Protein AF-A0A0K0GJ77-F1 (afdb_monomer)

Secondary structure (DSSP, 8-state):
-HHHHHHHHTTT-HHHHHHHHHHHTSTTTB-TTS-BBSSSB-THHHHHHHHHHHHHHEEEETTEEEESTT--TT--S------EEEEEETTEEEEEE--SS----EEEETTEEEE-

Nearest PDB structures (foldseek):
  7kmq-assembly1_A  TM=7.500E-01  e=8.018E-12  Xanthomonas citri pv. citri str. 306
  7kmq-assembly1_B  TM=7.167E-01  e=1.928E-11  Xanthomonas citri pv. citri str. 306
  7znz-assembly1_A  TM=6.810E-01  e=2.020E-04  Akkermansia muciniphila ATCC BAA-835
  7zo0-assembly1_A  TM=6.830E-01  e=2.290E-04  Akkermansia muciniphila ATCC BAA-835

InterPro domains:
  IPR008928 Six-hairpin glycosidase superfamily [SSF48208] (2-104)
  IPR012341 Six-hairpin glycosidase-like superfamily [G3DSA:1.50.10.10] (1-57)
  IPR054363 Glycosyl hydrolase family 95, catalytic domain [PF22124] (1-57)

Mean predicted aligned error: 8.68 Å

Radius of gyration: 16.0 Å; Cα contacts (8 Å, |Δi|>4): 175; chains: 1; bounding box: 37×26×43 Å

Solvent-accessible surface area (backbone atoms only — not comparable to full-atom values): 6692 Å² total; per-residue (Å²): 112,20,68,57,21,36,63,27,10,72,82,40,36,12,63,62,16,48,52,44,48,56,50,47,70,28,78,89,21,19,45,98,86,67,47,19,35,78,72,65,80,40,69,62,33,48,55,31,40,55,51,18,56,42,35,17,49,38,42,77,58,95,92,43,77,37,75,50,53,9,62,32,86,88,66,80,73,86,85,76,65,74,52,80,45,82,40,79,53,97,92,42,76,49,75,46,62,43,41,101,69,84,53,68,42,78,39,78,56,94,92,35,86,40,78,89

Structure (mmCIF, N/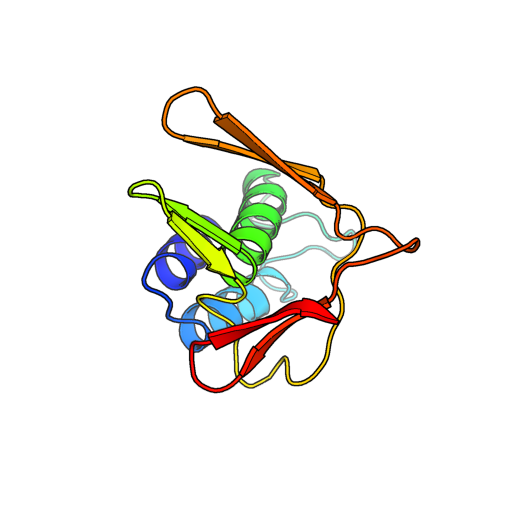CA/C/O backbone):
data_AF-A0A0K0GJ77-F1
#
_entry.id   AF-A0A0K0GJ77-F1
#
loop_
_atom_site.group_PDB
_atom_site.id
_atom_site.type_symbol
_atom_site.label_atom_id
_atom_site.label_alt_id
_atom_site.label_comp_id
_atom_site.label_asym_id
_atom_site.label_entity_id
_atom_site.label_seq_id
_atom_site.pdbx_PDB_ins_code
_atom_site.Cartn_x
_atom_site.Cartn_y
_atom_site.Cartn_z
_atom_site.occupancy
_atom_site.B_iso_or_equiv
_atom_site.auth_seq_id
_atom_site.auth_comp_id
_atom_site.auth_asym_id
_atom_site.auth_atom_id
_atom_site.pdbx_PDB_model_num
ATOM 1 N N . MET A 1 1 ? 4.507 8.230 -8.506 1.00 82.12 1 MET A N 1
ATOM 2 C CA . MET A 1 1 ? 3.076 7.845 -8.729 1.00 82.12 1 MET A CA 1
ATOM 3 C C . MET A 1 1 ? 2.351 7.311 -7.491 1.00 82.12 1 MET A C 1
ATOM 5 O O . MET A 1 1 ? 1.123 7.216 -7.493 1.00 82.12 1 MET A O 1
ATOM 9 N N . SER A 1 2 ? 3.094 7.020 -6.429 1.00 92.44 2 SER A N 1
ATOM 10 C CA . SER A 1 2 ? 2.634 6.536 -5.128 1.00 92.44 2 SER A CA 1
ATOM 11 C C . SER A 1 2 ? 1.544 7.375 -4.447 1.00 92.44 2 SER A C 1
ATOM 13 O O . SER A 1 2 ? 0.701 6.827 -3.745 1.00 92.44 2 SER A O 1
ATOM 15 N N . TRP A 1 3 ? 1.477 8.687 -4.681 1.00 95.62 3 TRP A N 1
ATOM 16 C CA . TRP A 1 3 ? 0.394 9.518 -4.136 1.00 95.62 3 TRP A CA 1
ATOM 17 C C . TRP A 1 3 ? -1.004 9.037 -4.569 1.00 95.62 3 TRP A C 1
ATOM 19 O O . TRP A 1 3 ? -1.926 9.036 -3.758 1.00 95.62 3 TRP A O 1
ATOM 29 N N . ARG A 1 4 ? -1.155 8.522 -5.802 1.00 96.50 4 ARG A N 1
ATOM 30 C CA . ARG A 1 4 ? -2.426 7.941 -6.275 1.00 96.50 4 ARG A CA 1
ATOM 31 C C . ARG A 1 4 ? -2.801 6.671 -5.514 1.00 96.50 4 ARG A C 1
ATOM 33 O O . ARG A 1 4 ? -3.980 6.453 -5.277 1.0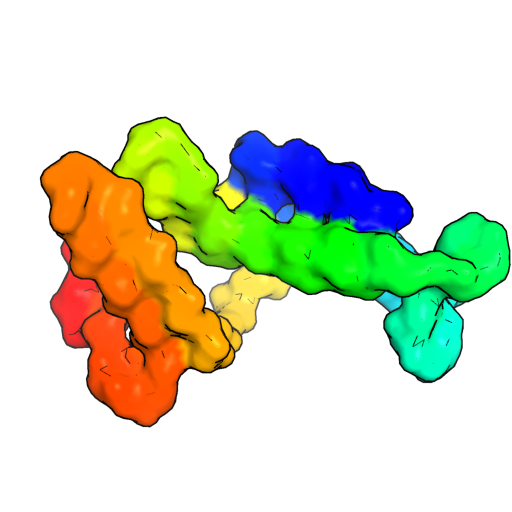0 96.50 4 ARG A O 1
ATOM 40 N N . LEU A 1 5 ? -1.821 5.857 -5.114 1.00 97.94 5 LEU A N 1
ATOM 41 C CA . LEU A 1 5 ? -2.069 4.673 -4.287 1.00 97.94 5 LEU A CA 1
ATOM 42 C C . LEU A 1 5 ? -2.709 5.081 -2.954 1.00 97.94 5 LEU A C 1
ATOM 44 O O . LEU A 1 5 ? -3.750 4.549 -2.584 1.00 97.94 5 LEU A O 1
ATOM 48 N N . ASN A 1 6 ? -2.123 6.076 -2.285 1.00 97.81 6 ASN A N 1
ATOM 49 C CA . ASN A 1 6 ? -2.632 6.605 -1.019 1.00 97.81 6 ASN A CA 1
ATOM 50 C C . ASN A 1 6 ? -4.026 7.238 -1.186 1.00 97.81 6 ASN A C 1
ATOM 52 O O . ASN A 1 6 ? -4.906 7.008 -0.361 1.00 97.81 6 ASN A O 1
ATOM 56 N N . LEU A 1 7 ? -4.255 7.979 -2.278 1.00 97.50 7 LEU A N 1
ATOM 57 C CA . LEU A 1 7 ? -5.557 8.585 -2.573 1.00 97.50 7 LEU A CA 1
ATOM 58 C C . LEU A 1 7 ? -6.675 7.570 -2.802 1.00 97.50 7 LEU A C 1
ATOM 60 O O . LEU A 1 7 ? -7.808 7.877 -2.459 1.00 97.50 7 LEU A O 1
ATOM 64 N N . TRP A 1 8 ? -6.384 6.398 -3.368 1.00 98.25 8 TRP A N 1
ATOM 65 C CA . TRP A 1 8 ? -7.385 5.337 -3.527 1.00 98.25 8 TRP A CA 1
ATOM 66 C C . TRP A 1 8 ? -7.548 4.490 -2.266 1.00 98.25 8 TRP A C 1
ATOM 68 O O . TRP A 1 8 ? -8.659 4.074 -1.948 1.00 98.25 8 TRP A O 1
ATOM 78 N N . ALA A 1 9 ? -6.472 4.295 -1.501 1.00 96.94 9 ALA A N 1
ATOM 79 C CA . ALA A 1 9 ? -6.550 3.608 -0.219 1.00 96.94 9 ALA A CA 1
ATOM 80 C C . ALA A 1 9 ? -7.421 4.384 0.785 1.00 96.94 9 ALA A C 1
ATOM 82 O O . ALA A 1 9 ? -8.280 3.792 1.436 1.00 96.94 9 ALA A O 1
ATOM 83 N N .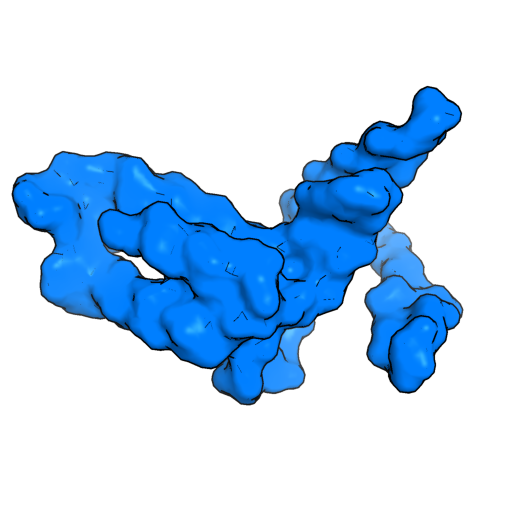 ARG A 1 10 ? -7.259 5.712 0.878 1.00 95.25 10 ARG A N 1
ATOM 84 C CA . ARG A 1 10 ? -7.931 6.554 1.884 1.00 95.25 10 ARG A CA 1
ATOM 85 C C . ARG A 1 10 ? -9.471 6.473 1.897 1.00 95.25 10 ARG A C 1
ATOM 87 O O . ARG A 1 10 ? -10.025 6.370 2.986 1.00 95.25 10 ARG A O 1
ATOM 94 N N . PRO A 1 11 ? -10.187 6.487 0.757 1.00 95.75 11 PRO A N 1
ATOM 95 C CA . PRO A 1 11 ? -11.635 6.280 0.699 1.00 95.75 11 PRO A CA 1
ATOM 96 C C . PRO A 1 11 ? -12.046 4.796 0.681 1.00 95.75 11 PRO A C 1
ATOM 98 O O . PRO A 1 11 ? -13.176 4.499 0.308 1.00 95.75 11 PRO A O 1
ATOM 101 N N . ALA A 1 12 ? -11.158 3.872 1.071 1.00 93.19 12 ALA A N 1
ATOM 102 C CA . ALA A 1 12 ? -11.401 2.427 1.115 1.00 93.19 12 ALA A CA 1
ATOM 103 C C . ALA A 1 12 ? -11.581 1.735 -0.258 1.00 93.19 12 ALA A C 1
ATOM 105 O O . ALA A 1 12 ? -12.145 0.643 -0.337 1.00 93.19 12 ALA A O 1
ATOM 106 N N . ASP A 1 13 ? -11.053 2.303 -1.351 1.00 97.81 13 ASP A N 1
ATOM 107 C CA . ASP A 1 13 ? -11.089 1.666 -2.677 1.00 97.81 13 ASP A CA 1
ATOM 108 C C . ASP A 1 13 ? -9.856 0.779 -2.916 1.00 97.81 13 ASP A C 1
ATOM 110 O O . ASP A 1 13 ? -8.875 1.147 -3.576 1.00 97.81 13 ASP A O 1
ATOM 114 N N . GLY A 1 14 ? -9.917 -0.429 -2.355 1.00 94.62 14 GLY A N 1
ATOM 115 C CA . GLY A 1 14 ? -8.823 -1.396 -2.414 1.00 94.62 14 GLY A CA 1
ATOM 116 C C . GLY A 1 14 ? -8.464 -1.877 -3.817 1.00 94.62 14 GLY A C 1
ATOM 117 O O . GLY A 1 14 ? -7.297 -2.145 -4.097 1.00 94.62 14 GLY A O 1
ATOM 118 N N . GLU A 1 15 ? -9.431 -1.954 -4.730 1.00 97.25 15 GLU A N 1
ATOM 119 C CA . GLU A 1 15 ? -9.202 -2.461 -6.088 1.00 97.25 15 GLU A CA 1
ATOM 120 C C . GLU A 1 15 ? -8.466 -1.434 -6.957 1.00 97.25 15 GLU A C 1
ATOM 122 O O . GLU A 1 15 ? -7.551 -1.785 -7.709 1.00 97.25 15 GLU A O 1
ATOM 127 N N . HIS A 1 16 ? -8.817 -0.147 -6.860 1.00 98.00 16 HIS A N 1
ATOM 128 C CA . HIS A 1 16 ? -8.037 0.903 -7.515 1.00 98.00 16 HIS A CA 1
ATOM 129 C C . HIS A 1 16 ? -6.650 1.035 -6.889 1.00 98.00 16 HIS A C 1
ATOM 131 O O . HIS A 1 16 ? -5.665 1.104 -7.628 1.00 98.00 16 HIS A O 1
ATOM 137 N N . ALA A 1 17 ? -6.554 1.001 -5.557 1.00 97.94 17 ALA A N 1
ATOM 138 C CA . ALA A 1 17 ? -5.274 1.032 -4.860 1.00 97.94 17 ALA A CA 1
ATOM 139 C C . ALA A 1 17 ? -4.363 -0.116 -5.335 1.00 97.94 17 ALA A C 1
ATOM 141 O O . ALA A 1 17 ? -3.238 0.119 -5.776 1.00 97.94 17 ALA A O 1
ATOM 142 N N . TYR A 1 18 ? -4.877 -1.346 -5.373 1.00 97.12 18 TYR A N 1
ATOM 143 C CA . TYR A 1 18 ? -4.127 -2.515 -5.826 1.00 97.12 18 TYR A CA 1
ATOM 144 C C . TYR A 1 18 ? -3.659 -2.407 -7.282 1.00 97.12 18 TYR A C 1
ATOM 146 O O . TYR A 1 18 ? -2.502 -2.708 -7.570 1.00 97.12 18 TYR A O 1
ATOM 154 N N . ARG A 1 19 ? -4.493 -1.889 -8.193 1.00 98.00 19 ARG A N 1
ATOM 155 C CA . ARG A 1 19 ? -4.076 -1.640 -9.584 1.00 98.00 19 ARG A CA 1
ATOM 156 C C . ARG A 1 19 ? -2.935 -0.628 -9.685 1.00 98.00 19 ARG A C 1
ATOM 158 O O . ARG A 1 19 ? -2.005 -0.832 -10.462 1.00 98.00 19 ARG A O 1
ATOM 165 N N . ILE A 1 20 ? -2.971 0.447 -8.893 1.00 97.94 20 ILE A N 1
ATOM 166 C CA . ILE A 1 20 ? -1.861 1.411 -8.850 1.00 97.94 20 ILE A CA 1
ATOM 167 C C . ILE A 1 20 ? -0.600 0.761 -8.274 1.00 97.94 20 ILE A C 1
ATOM 169 O O . ILE A 1 20 ? 0.484 0.993 -8.804 1.00 97.94 20 ILE A O 1
ATOM 173 N N . LEU A 1 21 ? -0.725 -0.073 -7.240 1.00 97.50 21 LEU A N 1
ATOM 174 C CA . LEU A 1 21 ? 0.406 -0.814 -6.685 1.00 97.50 21 LEU A CA 1
ATOM 175 C C . LEU A 1 21 ? 1.041 -1.748 -7.726 1.00 97.50 21 LEU A C 1
ATOM 177 O O . LEU A 1 21 ? 2.259 -1.741 -7.872 1.00 97.50 21 LEU A O 1
ATOM 181 N N . GLN A 1 22 ? 0.234 -2.493 -8.489 1.00 97.56 22 GLN A N 1
ATOM 182 C CA . GLN A 1 22 ? 0.720 -3.346 -9.581 1.00 97.56 22 GLN A CA 1
ATOM 183 C C . GLN A 1 22 ? 1.473 -2.544 -10.649 1.00 97.56 22 GLN A C 1
ATOM 185 O O . GLN A 1 22 ? 2.510 -2.989 -11.135 1.00 97.56 22 GLN A O 1
ATOM 190 N N . LEU A 1 23 ? 0.988 -1.344 -10.983 1.00 96.62 23 LEU A N 1
ATOM 191 C CA . LEU A 1 23 ? 1.687 -0.445 -11.899 1.00 96.62 23 LEU A CA 1
ATOM 192 C C . LEU A 1 23 ? 3.020 0.041 -11.314 1.00 96.62 23 LEU A C 1
ATOM 194 O O . LEU A 1 23 ? 4.005 0.103 -12.042 1.00 96.62 23 LEU A O 1
ATOM 198 N N . LEU A 1 24 ? 3.066 0.382 -10.023 1.00 96.44 24 LEU A N 1
ATOM 199 C CA . LEU A 1 24 ? 4.279 0.875 -9.362 1.00 96.44 24 LEU A CA 1
ATOM 200 C C . LEU A 1 24 ? 5.400 -0.169 -9.365 1.00 96.44 24 LEU A C 1
ATOM 202 O O . LEU A 1 24 ? 6.537 0.194 -9.629 1.00 96.44 24 LEU A O 1
ATOM 206 N N . ILE A 1 25 ? 5.081 -1.451 -9.163 1.00 95.69 25 ILE A N 1
ATOM 207 C CA . ILE A 1 25 ? 6.067 -2.550 -9.173 1.00 95.69 25 ILE A CA 1
ATOM 208 C C . ILE A 1 25 ? 6.373 -3.103 -10.574 1.00 95.69 25 ILE A C 1
ATOM 210 O O . ILE A 1 25 ? 7.139 -4.057 -10.707 1.00 95.69 25 ILE A O 1
ATOM 214 N N . SER A 1 26 ? 5.750 -2.556 -11.620 1.00 96.88 26 SER A N 1
ATOM 215 C CA . SER A 1 26 ? 5.983 -3.000 -12.995 1.00 96.88 26 SER A CA 1
ATOM 216 C C . SER A 1 26 ? 7.356 -2.543 -13.517 1.00 96.88 26 SER A C 1
ATOM 218 O O . SER A 1 26 ? 7.876 -1.528 -13.042 1.00 96.88 26 SER A O 1
ATOM 220 N N . PRO A 1 27 ? 7.927 -3.217 -14.535 1.00 96.25 27 PRO A N 1
ATOM 221 C CA . PRO A 1 27 ? 9.199 -2.810 -15.145 1.00 96.25 27 PRO A CA 1
ATOM 222 C C . PRO A 1 27 ? 9.213 -1.377 -15.702 1.00 96.25 27 PRO A C 1
ATOM 224 O O . PRO A 1 27 ? 10.276 -0.771 -15.801 1.00 96.25 27 PRO A O 1
ATOM 227 N N . ASP A 1 28 ? 8.044 -0.810 -16.020 1.00 95.06 28 ASP A N 1
ATOM 228 C CA . ASP A 1 28 ? 7.917 0.569 -16.511 1.00 95.06 28 ASP A CA 1
ATOM 229 C C . ASP A 1 28 ? 8.130 1.620 -15.408 1.00 95.06 28 ASP A C 1
ATOM 231 O O . ASP A 1 28 ? 8.334 2.801 -15.698 1.00 95.06 28 ASP A O 1
ATOM 235 N N . ARG A 1 29 ? 8.016 1.219 -14.133 1.00 96.00 29 ARG A N 1
ATOM 236 C CA . ARG A 1 29 ? 8.032 2.109 -12.957 1.00 96.00 29 ARG A CA 1
ATOM 237 C C . ARG A 1 29 ? 8.992 1.677 -11.856 1.00 96.00 29 ARG A C 1
ATOM 239 O O . ARG A 1 29 ? 9.192 2.436 -10.917 1.00 96.00 29 ARG A O 1
ATOM 246 N N . THR A 1 30 ? 9.603 0.507 -11.977 1.00 97.56 30 THR A N 1
ATOM 247 C CA . THR A 1 30 ? 10.567 -0.025 -11.018 1.00 97.56 30 THR A CA 1
ATOM 248 C C . THR A 1 30 ? 11.751 -0.627 -11.766 1.00 97.56 30 THR A C 1
ATOM 250 O O . THR A 1 30 ? 11.589 -1.496 -12.622 1.00 97.56 30 THR A O 1
ATOM 253 N N . TYR A 1 31 ? 12.961 -0.184 -11.427 1.00 97.81 31 TYR A N 1
ATOM 254 C CA . TYR A 1 31 ? 14.195 -0.758 -11.960 1.00 97.81 31 TYR A CA 1
ATOM 255 C C . TYR A 1 31 ? 14.461 -2.173 -11.405 1.00 97.81 31 TYR A C 1
ATOM 257 O O . TYR A 1 31 ? 13.929 -2.532 -10.355 1.00 97.81 31 TYR A O 1
ATOM 265 N N . PRO A 1 32 ? 15.364 -2.974 -12.014 1.00 97.38 32 PRO A N 1
ATOM 266 C CA . PRO A 1 32 ? 15.690 -4.321 -11.518 1.00 97.38 32 PRO A CA 1
ATOM 267 C C . PRO A 1 32 ? 16.210 -4.375 -10.072 1.00 97.38 32 PRO A C 1
ATOM 269 O O . PRO A 1 32 ? 16.084 -5.395 -9.405 1.00 97.38 32 PRO A O 1
ATOM 272 N N . HIS A 1 33 ? 16.780 -3.274 -9.578 1.00 96.94 33 HIS A N 1
ATOM 273 C CA . HIS A 1 33 ? 17.243 -3.114 -8.196 1.00 96.94 33 HIS A CA 1
ATOM 274 C C . HIS A 1 33 ? 16.158 -2.528 -7.267 1.00 96.94 33 HIS A C 1
ATOM 276 O O . HIS A 1 33 ? 16.461 -2.046 -6.180 1.00 96.94 33 HIS A O 1
ATOM 282 N N . LEU A 1 34 ? 14.894 -2.576 -7.701 1.00 97.25 34 LEU A N 1
ATOM 283 C CA . LEU A 1 34 ? 13.683 -2.175 -6.981 1.00 97.25 34 LEU A CA 1
ATOM 284 C C . LEU A 1 34 ? 13.549 -0.683 -6.647 1.00 97.25 34 LEU A C 1
ATOM 286 O O . LEU A 1 34 ? 12.626 -0.300 -5.930 1.00 97.25 34 LEU A O 1
ATOM 290 N N . LEU A 1 35 ? 14.421 0.176 -7.176 1.00 97.69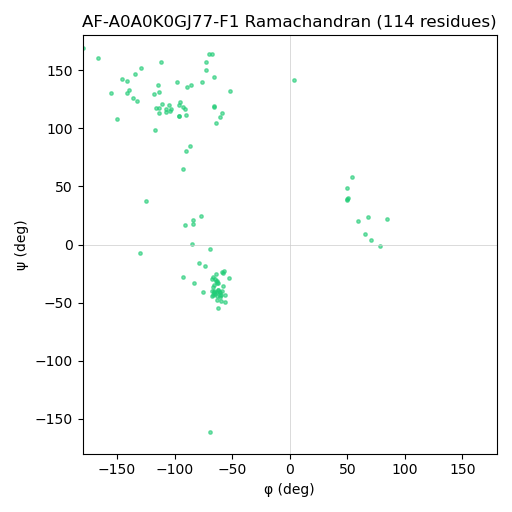 35 LEU A N 1
ATOM 291 C CA . LEU A 1 35 ? 14.244 1.622 -7.059 1.00 97.69 35 LEU A CA 1
ATOM 292 C C . LEU A 1 35 ? 13.167 2.121 -8.028 1.00 97.69 35 LEU A C 1
ATOM 294 O O . LEU A 1 35 ? 13.086 1.659 -9.170 1.00 97.69 35 LEU A O 1
ATOM 298 N N . ASP A 1 36 ? 12.352 3.062 -7.553 1.00 97.12 36 ASP A N 1
ATOM 299 C CA . ASP A 1 36 ? 11.284 3.679 -8.336 1.00 97.12 36 ASP A CA 1
ATOM 300 C C . ASP A 1 36 ? 11.843 4.506 -9.498 1.00 97.12 36 ASP A C 1
ATOM 302 O O . ASP A 1 36 ? 12.901 5.141 -9.417 1.00 97.12 36 ASP A O 1
ATOM 306 N N . ALA A 1 37 ? 11.103 4.463 -10.600 1.00 95.56 37 ALA A N 1
ATOM 307 C CA . ALA A 1 37 ? 11.419 5.127 -11.843 1.00 95.56 37 ALA A CA 1
ATOM 308 C C . ALA A 1 37 ? 10.337 6.170 -12.177 1.00 95.56 37 ALA A C 1
ATOM 310 O O . ALA A 1 37 ? 9.299 5.872 -12.787 1.00 95.56 37 ALA A O 1
ATOM 311 N N . HIS A 1 38 ? 10.633 7.438 -11.862 1.00 86.81 38 HIS A N 1
ATOM 312 C CA . HIS A 1 38 ? 9.964 8.589 -12.480 1.00 86.81 38 HIS A CA 1
ATOM 313 C C . HIS A 1 38 ? 10.348 8.765 -13.967 1.00 86.81 38 HIS A C 1
ATOM 315 O O . HIS A 1 38 ? 9.632 9.427 -14.724 1.00 86.81 38 HIS A O 1
ATOM 321 N N . PRO A 1 39 ? 11.265 7.929 -14.468 1.00 82.25 39 PRO A N 1
ATOM 322 C CA . PRO A 1 39 ? 12.643 8.255 -14.859 1.00 82.25 39 PRO A CA 1
ATOM 323 C C . PRO A 1 39 ? 13.154 9.696 -14.613 1.00 82.25 39 PRO A C 1
ATOM 325 O O . PRO A 1 39 ? 12.433 10.664 -14.869 1.00 82.25 39 PRO A O 1
ATOM 328 N N . PRO A 1 40 ? 14.430 9.862 -14.196 1.00 93.75 40 PRO A N 1
ATOM 329 C CA . PRO A 1 40 ? 15.321 8.821 -13.664 1.00 93.75 40 PRO A CA 1
ATOM 330 C C . PRO A 1 40 ? 14.842 8.351 -12.271 1.00 93.75 40 PRO A C 1
ATOM 332 O O . PRO A 1 40 ? 13.677 8.534 -11.915 1.00 93.75 40 PRO A O 1
ATOM 335 N N . PHE A 1 41 ? 15.721 7.717 -11.493 1.00 96.69 41 PHE A N 1
ATOM 336 C CA . PHE A 1 41 ? 15.446 7.316 -10.112 1.00 96.69 41 PHE A CA 1
ATOM 337 C C . PHE A 1 41 ? 14.917 8.475 -9.249 1.00 96.69 41 PHE A C 1
ATOM 339 O O . PHE A 1 41 ? 15.521 9.549 -9.212 1.00 96.69 41 PHE A O 1
ATOM 346 N N . GLN A 1 42 ? 13.833 8.217 -8.511 1.00 96.62 42 GLN A N 1
ATOM 347 C CA . GLN A 1 42 ? 13.348 9.058 -7.414 1.00 96.62 42 GLN A CA 1
ATOM 348 C C . GLN A 1 42 ? 12.876 8.170 -6.253 1.00 96.62 42 GLN A C 1
ATOM 350 O O . GLN A 1 42 ? 12.178 7.188 -6.457 1.00 96.62 42 GLN A O 1
ATOM 355 N N . ILE A 1 43 ? 13.278 8.472 -5.015 1.00 97.38 43 ILE A N 1
ATOM 356 C CA . ILE A 1 43 ? 12.999 7.599 -3.853 1.00 97.38 43 ILE A CA 1
ATOM 357 C C . ILE A 1 43 ? 11.563 7.735 -3.311 1.00 97.38 43 ILE A C 1
ATOM 359 O O . ILE A 1 43 ? 11.080 6.903 -2.539 1.00 97.38 43 ILE A O 1
ATOM 363 N N . ASP A 1 44 ? 10.862 8.795 -3.700 1.00 96.94 44 ASP A N 1
ATOM 364 C CA . ASP A 1 44 ? 9.511 9.124 -3.245 1.00 96.94 44 ASP A C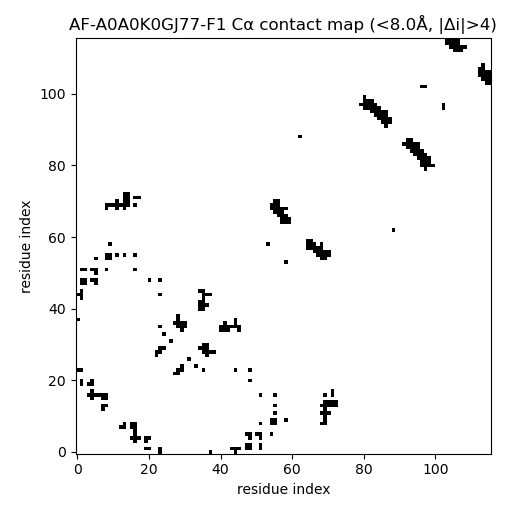A 1
ATOM 365 C C . ASP A 1 44 ? 8.470 8.072 -3.669 1.00 96.94 44 ASP A C 1
ATOM 367 O O . ASP A 1 44 ? 7.516 7.795 -2.932 1.00 96.94 44 ASP A O 1
ATOM 371 N N . GLY A 1 45 ? 8.660 7.423 -4.818 1.00 96.62 45 GLY A N 1
ATOM 372 C CA . GLY A 1 45 ? 7.832 6.304 -5.243 1.00 96.62 45 GLY A CA 1
ATOM 373 C C . GLY A 1 45 ? 7.981 5.077 -4.346 1.00 96.62 45 GLY A C 1
ATOM 374 O O . GLY A 1 45 ? 6.962 4.498 -3.964 1.00 96.62 45 GLY A O 1
ATOM 375 N N . ASN A 1 46 ? 9.195 4.735 -3.902 1.00 97.69 46 ASN A N 1
ATOM 376 C CA . ASN A 1 46 ? 9.418 3.649 -2.942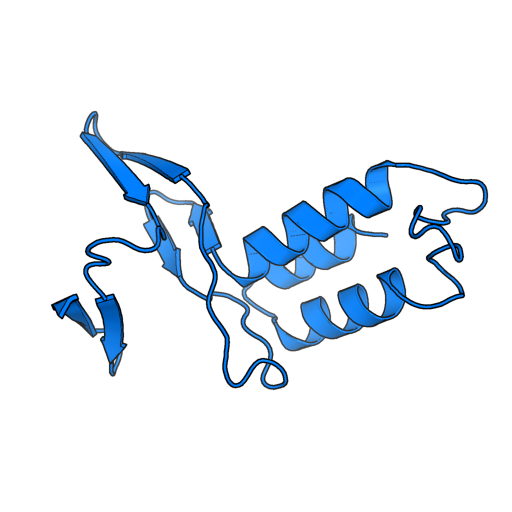 1.00 97.69 46 ASN A CA 1
ATOM 377 C C . ASN A 1 46 ? 8.729 3.938 -1.599 1.00 97.69 46 ASN A C 1
ATOM 379 O O . ASN A 1 46 ? 7.902 3.145 -1.144 1.00 97.69 46 ASN A O 1
ATOM 383 N N . PHE A 1 47 ? 9.012 5.092 -0.984 1.00 97.62 47 PHE A N 1
ATOM 384 C CA . PHE A 1 47 ? 8.435 5.438 0.320 1.00 97.62 47 PHE A CA 1
ATOM 385 C C . PHE A 1 47 ? 6.922 5.621 0.262 1.00 97.62 47 PHE A C 1
ATOM 387 O O . PHE A 1 47 ? 6.198 5.114 1.120 1.00 97.62 47 PHE A O 1
ATOM 394 N N . GLY A 1 48 ? 6.420 6.292 -0.772 1.00 97.38 48 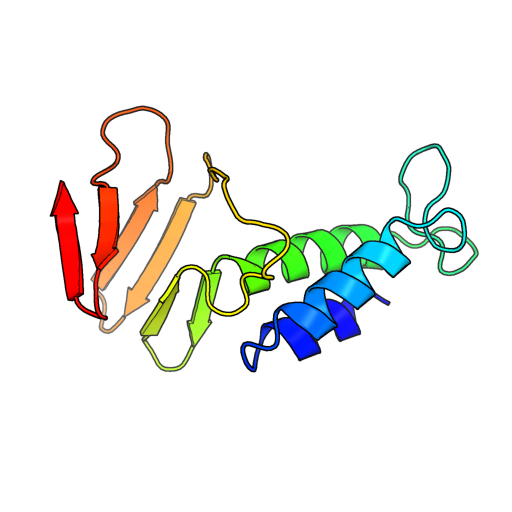GLY A N 1
ATOM 395 C CA . GLY A 1 48 ? 4.987 6.482 -0.927 1.00 97.38 48 GLY A CA 1
ATOM 396 C C . GLY A 1 48 ? 4.245 5.172 -1.216 1.00 97.38 48 GLY A C 1
ATOM 397 O O . GLY A 1 48 ? 3.081 5.050 -0.833 1.00 97.38 48 GLY A O 1
ATOM 398 N N . SER A 1 49 ? 4.885 4.195 -1.870 1.00 97.19 49 SER A N 1
ATOM 399 C CA . SER A 1 49 ? 4.296 2.865 -2.083 1.00 97.19 49 SER A CA 1
ATOM 400 C C . SER A 1 49 ? 4.159 2.108 -0.765 1.00 97.19 49 SER A C 1
ATOM 402 O O . SER A 1 49 ? 3.090 1.577 -0.476 1.00 97.19 49 SER A O 1
ATOM 404 N N . THR A 1 50 ? 5.195 2.138 0.077 1.00 95.88 50 THR A N 1
ATOM 405 C CA . THR A 1 50 ? 5.156 1.568 1.434 1.00 95.88 50 THR A CA 1
ATOM 406 C C . THR A 1 50 ? 4.074 2.225 2.297 1.00 95.88 50 THR A C 1
ATOM 408 O O . THR A 1 50 ? 3.304 1.528 2.964 1.00 95.88 50 THR A O 1
ATOM 411 N N . ALA A 1 51 ? 3.956 3.555 2.242 1.00 95.50 51 ALA A N 1
ATOM 412 C CA . ALA A 1 51 ? 2.885 4.285 2.922 1.00 95.50 51 ALA A CA 1
ATOM 413 C C . ALA A 1 51 ? 1.498 3.863 2.411 1.00 95.50 51 ALA A C 1
ATOM 415 O O . ALA A 1 51 ? 0.605 3.579 3.203 1.00 95.50 51 ALA A O 1
ATOM 416 N N . GLY A 1 52 ? 1.340 3.711 1.095 1.00 96.50 52 GLY A N 1
ATOM 417 C CA . GLY A 1 52 ? 0.075 3.289 0.501 1.00 96.50 52 GLY A CA 1
ATOM 418 C C . GLY A 1 52 ? -0.321 1.852 0.851 1.00 96.50 52 GLY A C 1
ATOM 419 O O . GLY A 1 52 ? -1.493 1.591 1.104 1.00 96.50 52 GLY A O 1
ATOM 420 N N . ILE A 1 53 ? 0.642 0.927 0.944 1.00 95.00 53 ILE A N 1
ATOM 421 C CA . ILE A 1 53 ? 0.396 -0.429 1.469 1.00 95.00 53 ILE A CA 1
ATOM 422 C C . ILE A 1 53 ? -0.067 -0.355 2.929 1.00 95.00 53 ILE A C 1
ATOM 424 O O . ILE A 1 53 ? -0.982 -1.076 3.319 1.00 95.00 53 ILE A O 1
ATOM 428 N N . THR A 1 54 ? 0.516 0.544 3.726 1.00 92.00 54 THR A N 1
ATOM 429 C CA . THR A 1 54 ? 0.075 0.765 5.109 1.00 92.00 54 THR A CA 1
ATOM 430 C C . THR A 1 54 ? -1.363 1.275 5.150 1.00 92.00 54 THR A C 1
ATOM 432 O O . THR A 1 54 ? -2.170 0.682 5.851 1.00 92.00 54 THR A O 1
ATOM 435 N N . GLU A 1 55 ? -1.722 2.275 4.341 1.00 93.69 55 GLU A N 1
ATOM 436 C CA . GLU A 1 55 ? -3.089 2.819 4.259 1.00 93.69 55 GLU A CA 1
ATOM 437 C C . GLU A 1 55 ? -4.125 1.802 3.743 1.00 93.69 55 GLU A C 1
ATOM 439 O O . GLU A 1 55 ? -5.307 1.915 4.064 1.00 93.69 55 GLU A O 1
ATOM 444 N N . ILE A 1 56 ? -3.715 0.789 2.969 1.00 93.31 56 ILE A N 1
ATOM 445 C CA . ILE A 1 56 ? -4.590 -0.336 2.597 1.00 93.31 56 ILE A CA 1
ATOM 446 C C . ILE A 1 56 ? -4.940 -1.197 3.818 1.00 93.31 56 ILE A C 1
ATOM 448 O O . ILE A 1 56 ? -6.072 -1.668 3.952 1.00 93.31 56 ILE A O 1
ATOM 452 N N . LEU A 1 57 ? -3.958 -1.422 4.692 1.00 88.69 57 LEU A N 1
ATOM 453 C CA . LEU A 1 57 ? -4.030 -2.368 5.806 1.00 88.69 57 LEU A CA 1
ATOM 454 C C . LEU A 1 57 ? -4.508 -1.725 7.110 1.00 88.69 57 LEU A C 1
ATOM 456 O O . LEU A 1 57 ? -5.095 -2.407 7.949 1.00 88.69 57 LEU A O 1
ATOM 460 N N . LEU A 1 58 ? -4.255 -0.434 7.291 1.00 86.62 58 LEU A N 1
ATOM 461 C CA . LEU A 1 58 ? -4.522 0.300 8.514 1.00 86.62 58 LEU A CA 1
ATOM 462 C C . LEU A 1 58 ? -4.690 1.790 8.219 1.00 86.62 58 LEU A C 1
ATOM 464 O O . LEU A 1 58 ? -3.822 2.416 7.618 1.00 86.62 58 LEU A O 1
ATOM 468 N N . GLN A 1 59 ? -5.763 2.383 8.732 1.00 87.31 59 GLN A N 1
ATOM 469 C CA . GLN A 1 59 ? -5.957 3.831 8.695 1.00 87.31 59 GLN A CA 1
ATOM 470 C C . GLN A 1 59 ? -6.290 4.386 10.066 1.00 87.31 59 GLN A C 1
ATOM 472 O O . GLN A 1 59 ? -6.918 3.729 10.899 1.00 87.31 59 GLN A O 1
ATOM 477 N N . ARG A 1 60 ? -5.923 5.653 10.259 1.00 82.88 60 ARG A N 1
ATOM 478 C CA . ARG A 1 60 ? -6.313 6.446 11.419 1.00 82.88 60 ARG A CA 1
ATOM 479 C C . ARG A 1 60 ? -6.808 7.811 10.974 1.00 82.88 60 ARG A C 1
ATOM 481 O O . ARG A 1 60 ? -6.078 8.565 10.327 1.00 82.88 60 ARG A O 1
ATOM 488 N N . TRP A 1 61 ? -8.033 8.137 11.362 1.00 82.50 61 TRP A N 1
ATOM 489 C CA . TRP A 1 61 ? -8.611 9.472 11.223 1.00 82.50 61 TRP A CA 1
ATOM 490 C C . TRP A 1 61 ? -9.892 9.589 12.052 1.00 82.50 61 TRP A C 1
ATOM 492 O O . TRP A 1 61 ? -10.459 8.585 12.471 1.00 82.50 61 TRP A O 1
ATOM 502 N N . ALA A 1 62 ? -10.308 10.827 12.345 1.00 81.69 62 ALA A N 1
ATOM 503 C CA . ALA A 1 62 ? -11.498 11.129 13.153 1.00 81.69 62 ALA A CA 1
ATOM 504 C C . ALA A 1 62 ? -11.568 10.360 14.494 1.00 81.69 62 ALA A C 1
ATOM 506 O O . ALA A 1 62 ? -12.626 9.894 14.907 1.00 81.69 62 ALA A O 1
ATOM 507 N N . GLY A 1 63 ? -10.422 10.181 15.163 1.00 72.81 63 GLY A N 1
ATOM 508 C CA . GLY A 1 63 ? -10.339 9.457 16.440 1.00 72.81 63 GLY A CA 1
ATOM 509 C C . GLY A 1 63 ? -10.556 7.942 16.346 1.00 72.81 63 GLY A C 1
ATOM 510 O O . GLY A 1 63 ? -10.539 7.276 17.374 1.00 72.81 63 GLY A O 1
ATOM 511 N N . SER A 1 64 ? -10.722 7.396 15.140 1.00 77.31 64 SER A N 1
ATOM 512 C CA . SER A 1 64 ? -10.985 5.978 14.895 1.00 77.31 64 SER A CA 1
ATOM 513 C C . SER A 1 64 ? -9.810 5.289 14.205 1.00 77.31 64 SER A C 1
ATOM 515 O O . SER A 1 64 ? -8.984 5.925 13.539 1.00 77.31 64 SER A O 1
ATOM 517 N N . VAL A 1 65 ? -9.759 3.969 14.372 1.00 76.12 65 VAL A N 1
ATOM 518 C CA . VAL A 1 65 ? -8.802 3.075 13.716 1.00 76.12 65 VAL A CA 1
ATOM 519 C C . VAL A 1 65 ? -9.570 2.108 12.849 1.00 76.12 65 VAL A C 1
ATOM 521 O O . VAL A 1 65 ? -10.499 1.454 13.317 1.00 76.12 65 VAL A O 1
ATOM 524 N N . PHE A 1 66 ? -9.152 2.004 11.598 1.00 80.56 66 PHE A N 1
ATOM 525 C CA . PHE A 1 66 ? -9.758 1.111 10.630 1.00 80.56 66 PHE A CA 1
ATOM 526 C C . PHE A 1 66 ? -8.740 0.038 10.274 1.00 80.56 66 PHE A C 1
ATOM 528 O O . PHE A 1 66 ? -7.664 0.354 9.766 1.00 80.56 66 PHE A O 1
ATOM 535 N N . LEU A 1 67 ? -9.072 -1.218 10.570 1.00 81.81 67 LEU A N 1
ATOM 536 C CA . LEU A 1 67 ? -8.279 -2.378 10.175 1.00 81.81 67 LEU A CA 1
ATOM 537 C C . LEU A 1 67 ? -8.739 -2.864 8.804 1.00 81.81 67 LEU A C 1
ATOM 539 O O . LEU A 1 67 ? -9.938 -2.989 8.565 1.00 81.81 67 LEU A O 1
ATOM 543 N N . LEU A 1 68 ? -7.778 -3.164 7.932 1.00 85.81 68 LEU A N 1
ATOM 544 C CA . LEU A 1 68 ? -7.993 -3.648 6.567 1.00 85.81 68 LEU A CA 1
ATOM 545 C C . LEU A 1 68 ? -8.976 -2.786 5.739 1.00 85.81 68 LEU A C 1
ATOM 547 O O . LEU A 1 68 ? -9.792 -3.349 5.006 1.00 85.81 68 LEU A O 1
ATOM 551 N N . PRO A 1 69 ? -8.934 -1.440 5.836 1.00 89.44 69 PRO A N 1
ATOM 552 C CA . PRO A 1 69 ? -9.969 -0.576 5.273 1.00 89.44 69 PRO A CA 1
ATOM 553 C C . PRO 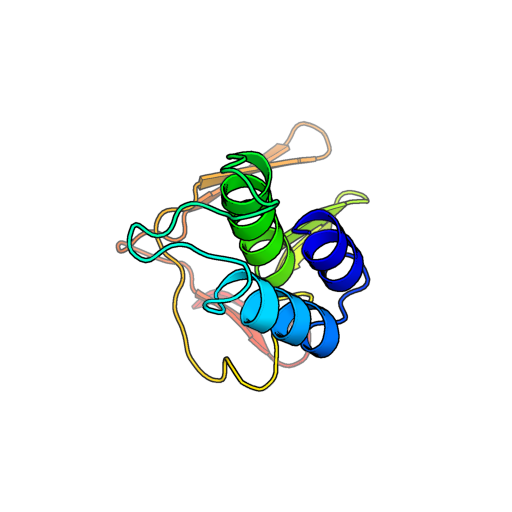A 1 69 ? -10.090 -0.689 3.754 1.00 89.44 69 PRO A C 1
ATOM 555 O O . PRO A 1 69 ? -11.194 -0.574 3.239 1.00 89.44 69 PRO A O 1
ATOM 558 N N . ALA A 1 70 ? -8.989 -0.930 3.036 1.00 94.06 70 ALA A N 1
ATOM 559 C CA . ALA A 1 70 ? -8.975 -0.994 1.575 1.00 94.06 70 ALA A CA 1
ATOM 560 C C . ALA A 1 70 ? -8.382 -2.319 1.067 1.00 94.06 70 ALA A C 1
ATOM 562 O O . ALA A 1 70 ? -7.631 -2.332 0.093 1.00 94.06 70 ALA A O 1
ATOM 563 N N . LEU A 1 71 ? -8.655 -3.441 1.742 1.00 90.94 71 LEU A N 1
ATOM 564 C CA . LEU A 1 71 ? -8.083 -4.737 1.368 1.00 90.94 71 LEU A CA 1
ATOM 565 C C . LEU A 1 71 ? -8.604 -5.205 -0.009 1.00 90.94 71 LEU A C 1
ATOM 567 O O . LEU A 1 71 ? -9.809 -5.428 -0.153 1.00 90.94 71 LEU A O 1
ATOM 571 N N . PRO A 1 72 ? -7.737 -5.410 -1.020 1.00 90.88 72 PRO A N 1
ATOM 572 C CA . PRO A 1 72 ? -8.177 -5.908 -2.318 1.00 90.88 72 PRO A CA 1
ATOM 573 C C . PRO A 1 72 ? -8.560 -7.389 -2.253 1.00 90.88 72 PRO A C 1
ATOM 575 O O . PRO A 1 72 ? -7.947 -8.182 -1.535 1.00 90.88 72 PRO A O 1
ATOM 578 N N . LYS A 1 73 ? -9.498 -7.811 -3.105 1.00 84.81 73 LYS A N 1
ATOM 579 C CA . LYS A 1 73 ? -9.956 -9.210 -3.226 1.00 84.81 73 LYS A CA 1
ATOM 580 C C . LYS A 1 73 ? -8.834 -10.186 -3.582 1.00 84.81 73 LYS A C 1
ATOM 582 O O . LYS A 1 73 ? -8.946 -11.384 -3.311 1.00 84.81 73 LYS A O 1
ATOM 587 N N . ALA A 1 74 ? -7.761 -9.693 -4.202 1.00 84.12 74 ALA A N 1
ATOM 588 C CA . ALA A 1 74 ? -6.567 -10.476 -4.502 1.00 84.12 74 ALA A CA 1
ATOM 589 C C . ALA A 1 74 ? -5.839 -10.951 -3.228 1.00 84.12 74 ALA A C 1
ATOM 591 O O . ALA A 1 74 ? -5.235 -12.024 -3.229 1.00 84.12 74 ALA A O 1
ATOM 592 N N . TRP A 1 75 ? -5.922 -10.205 -2.121 1.00 81.31 75 TRP A N 1
ATOM 593 C CA . TRP A 1 75 ? -5.236 -10.506 -0.859 1.00 81.31 75 TRP A CA 1
ATOM 594 C C . TRP A 1 75 ? -6.128 -11.324 0.077 1.00 81.31 75 TRP A C 1
ATOM 596 O O . TRP A 1 75 ? -6.524 -10.889 1.152 1.00 81.31 75 TRP A O 1
ATOM 606 N N . ARG A 1 76 ? -6.456 -12.549 -0.345 1.00 69.19 76 ARG A N 1
ATOM 607 C CA . ARG A 1 76 ? -7.393 -13.430 0.382 1.00 69.19 76 ARG A CA 1
ATOM 608 C C . ARG A 1 76 ? -6.879 -13.913 1.736 1.00 69.19 76 ARG A C 1
ATOM 610 O O . ARG A 1 76 ? -7.672 -14.281 2.597 1.00 69.19 76 ARG A O 1
ATOM 617 N N . ARG A 1 77 ? -5.559 -14.019 1.884 1.00 61.81 77 ARG A N 1
ATOM 618 C CA . ARG A 1 77 ? -4.878 -14.501 3.088 1.00 61.81 77 ARG A CA 1
ATOM 619 C C . ARG A 1 77 ? -3.568 -13.750 3.239 1.00 61.81 77 ARG A C 1
ATOM 621 O O . ARG A 1 77 ? -2.882 -13.508 2.250 1.00 61.81 77 ARG A O 1
ATOM 628 N N . GLY A 1 78 ? -3.213 -13.436 4.473 1.00 66.56 78 GLY A N 1
ATOM 629 C CA . GLY A 1 78 ? -1.965 -12.767 4.788 1.00 66.56 78 GLY A CA 1
ATOM 630 C C . GLY A 1 78 ? -1.825 -12.546 6.282 1.00 66.56 78 GLY A C 1
ATOM 631 O O . GLY A 1 78 ? -2.769 -12.731 7.049 1.00 66.56 78 GLY A O 1
ATOM 632 N N . SER A 1 79 ? -0.629 -12.151 6.685 1.00 63.16 79 SER A N 1
ATOM 633 C CA . SER A 1 79 ? -0.343 -11.707 8.041 1.00 63.16 79 SER A CA 1
ATOM 634 C C . SER A 1 79 ? 0.618 -10.538 7.969 1.00 63.16 79 SER A C 1
ATOM 636 O O . SER A 1 79 ? 1.561 -10.572 7.180 1.00 63.16 79 SER A O 1
ATOM 638 N N . VAL A 1 80 ? 0.411 -9.549 8.823 1.00 64.94 80 VAL A N 1
ATOM 639 C CA . VAL A 1 80 ? 1.333 -8.431 9.014 1.00 64.94 80 VAL A CA 1
ATOM 640 C C . VAL A 1 80 ? 1.879 -8.563 10.426 1.00 64.94 80 VAL A C 1
ATOM 642 O O . VAL A 1 80 ? 1.109 -8.805 11.351 1.00 64.94 80 VAL A O 1
ATOM 645 N N . ARG A 1 81 ? 3.203 -8.469 10.581 1.00 63.16 81 ARG A N 1
ATOM 646 C CA . ARG A 1 81 ? 3.894 -8.549 11.874 1.00 63.16 81 ARG A CA 1
ATOM 647 C C . ARG A 1 81 ? 4.931 -7.438 11.972 1.00 63.16 81 ARG A C 1
ATOM 649 O O . ARG A 1 81 ? 5.540 -7.097 10.964 1.00 63.16 81 ARG A O 1
ATOM 656 N N . GLY A 1 82 ? 5.157 -6.914 13.176 1.00 55.84 82 GLY A N 1
ATOM 657 C CA . GLY A 1 82 ? 6.243 -5.957 13.427 1.00 55.84 82 GLY A CA 1
ATOM 658 C C . GLY A 1 82 ? 5.920 -4.490 13.126 1.00 55.84 82 GLY A C 1
ATOM 659 O O . GLY A 1 82 ? 6.835 -3.693 12.949 1.00 55.84 82 GLY A O 1
ATOM 660 N N . GLY A 1 83 ? 4.640 -4.116 13.096 1.00 57.84 83 GLY A N 1
ATOM 661 C CA . GLY A 1 83 ? 4.232 -2.715 13.183 1.00 57.84 83 GLY A CA 1
ATOM 662 C C . GLY A 1 83 ? 3.875 -2.377 14.626 1.00 57.84 83 GLY A C 1
ATOM 663 O O . GLY A 1 83 ? 2.961 -2.997 15.166 1.00 57.84 83 GLY A O 1
ATOM 664 N N . ARG A 1 84 ? 4.579 -1.414 15.238 1.00 56.81 84 ARG A N 1
ATOM 665 C CA . ARG A 1 84 ? 4.102 -0.746 16.454 1.00 56.81 84 ARG A CA 1
ATOM 666 C C . ARG A 1 84 ? 3.293 0.464 16.023 1.00 56.81 84 ARG A C 1
ATOM 668 O O . ARG A 1 84 ? 3.854 1.425 15.497 1.00 56.81 84 ARG A O 1
ATOM 675 N N . TYR A 1 85 ? 1.987 0.417 16.243 1.00 59.34 85 TYR A N 1
ATOM 676 C CA . TYR A 1 85 ? 1.115 1.555 15.983 1.00 59.34 85 TYR A CA 1
ATOM 677 C C . TYR A 1 85 ? 0.673 2.157 17.304 1.00 59.34 85 TYR A C 1
ATOM 679 O O . TYR A 1 85 ? -0.014 1.508 18.087 1.00 59.34 85 TYR A O 1
ATOM 687 N N . GLN A 1 86 ? 1.076 3.402 17.534 1.00 48.25 86 GLN A N 1
ATOM 688 C CA . GLN A 1 86 ? 0.699 4.148 18.722 1.00 48.25 86 GLN A CA 1
ATOM 689 C C . GLN A 1 86 ? -0.527 5.013 18.420 1.00 48.25 86 GLN A C 1
ATOM 691 O O . GLN A 1 86 ? -0.532 5.846 17.506 1.00 48.25 86 GLN A O 1
ATOM 696 N N . LEU A 1 87 ? -1.586 4.815 19.194 1.00 49.88 87 LEU A N 1
ATOM 697 C CA . LEU A 1 87 ? -2.863 5.500 19.045 1.00 49.88 87 LEU A CA 1
ATOM 698 C C . LEU A 1 87 ? -3.100 6.397 20.241 1.00 49.88 87 LEU A C 1
ATOM 700 O O . LEU A 1 87 ? -3.332 5.887 21.324 1.00 49.88 87 LEU A O 1
ATOM 704 N N . SER A 1 88 ? -3.112 7.713 20.047 1.00 41.81 88 SER A N 1
ATOM 705 C CA . SER A 1 88 ? -3.487 8.650 21.111 1.00 41.81 88 SER A CA 1
ATOM 706 C C . SER A 1 88 ? -4.894 9.208 20.880 1.00 41.81 88 SER A C 1
ATOM 708 O O . SER A 1 88 ? -5.146 9.838 19.849 1.00 41.81 88 SER A O 1
ATOM 710 N N . TYR A 1 89 ? -5.813 8.991 21.821 1.00 39.94 89 TYR A N 1
ATOM 711 C CA . TYR A 1 89 ? -7.146 9.607 21.845 1.00 39.94 89 TYR A CA 1
ATOM 712 C C . TYR A 1 89 ? -7.521 9.968 23.284 1.00 39.94 89 TYR A C 1
ATOM 714 O O . TYR A 1 89 ? -7.369 9.147 24.182 1.00 39.94 89 TYR A O 1
ATOM 722 N N . ALA A 1 90 ? -7.977 11.206 23.511 1.00 45.56 90 ALA A N 1
ATOM 723 C CA . ALA A 1 90 ? -8.393 11.699 24.832 1.00 45.56 90 ALA A CA 1
ATOM 724 C C . ALA A 1 90 ? -7.371 11.437 25.969 1.00 45.56 90 ALA A C 1
ATOM 726 O O . ALA A 1 90 ? -7.742 11.085 27.085 1.00 45.56 90 ALA A O 1
ATOM 727 N N . GLY A 1 91 ? -6.070 11.573 25.680 1.00 42.06 91 GLY A N 1
ATOM 728 C CA . GLY A 1 91 ? -4.990 11.329 26.649 1.00 42.06 91 GLY A CA 1
ATOM 729 C C . GLY A 1 91 ? -4.640 9.854 26.885 1.00 42.06 91 GLY A C 1
ATOM 730 O O . GLY A 1 91 ? -3.705 9.567 27.626 1.00 42.06 91 GLY A O 1
ATOM 731 N N . GLN A 1 92 ? -5.335 8.916 26.239 1.00 34.31 92 GLN A N 1
ATOM 732 C CA . GLN A 1 92 ? -5.056 7.483 26.324 1.00 34.31 92 GLN A CA 1
ATOM 733 C C . GLN A 1 92 ? -4.223 7.036 25.129 1.00 34.31 92 GLN A C 1
ATOM 735 O O . GLN A 1 92 ? -4.459 7.491 24.008 1.00 34.31 92 GLN A O 1
ATOM 740 N N . THR A 1 93 ? -3.255 6.153 25.376 1.00 37.19 93 THR A N 1
ATOM 741 C CA . THR A 1 93 ? -2.421 5.547 24.336 1.00 37.19 93 THR A CA 1
ATOM 742 C C . THR A 1 93 ? -2.753 4.064 24.196 1.00 37.19 93 THR A C 1
ATOM 744 O O . THR A 1 93 ? -2.602 3.324 25.163 1.00 37.19 93 THR A O 1
ATOM 747 N N . LEU A 1 94 ? -3.169 3.625 23.007 1.00 41.50 94 LEU A N 1
ATOM 748 C CA . LEU A 1 94 ? -3.246 2.209 22.641 1.00 41.50 94 LEU A CA 1
ATOM 749 C C . LEU A 1 94 ? -2.055 1.866 21.737 1.00 41.50 94 LEU A C 1
ATOM 751 O O . LEU A 1 94 ? -1.926 2.410 20.643 1.00 41.50 94 LEU A O 1
ATOM 755 N N . ASP A 1 95 ? -1.186 0.976 22.208 1.00 46.81 95 ASP A N 1
ATOM 756 C CA . ASP A 1 95 ? -0.110 0.384 21.414 1.00 46.81 95 ASP A CA 1
ATOM 757 C C . ASP A 1 95 ? -0.626 -0.908 20.768 1.00 46.81 95 ASP A C 1
ATOM 759 O O . ASP A 1 95 ? -0.969 -1.866 21.461 1.00 46.81 95 ASP A O 1
ATOM 763 N N . LEU A 1 96 ? -0.685 -0.945 19.437 1.00 53.78 96 LEU A N 1
ATOM 764 C CA . LEU A 1 96 ? -0.934 -2.173 18.687 1.00 53.78 96 LEU A CA 1
ATOM 765 C C . LEU A 1 96 ? 0.412 -2.754 18.258 1.00 53.78 96 LEU A C 1
ATOM 767 O O . LEU A 1 96 ? 1.088 -2.173 17.408 1.00 53.78 96 LEU A O 1
ATOM 771 N N . ASP A 1 97 ? 0.785 -3.888 18.852 1.00 48.94 97 ASP A N 1
ATOM 772 C CA . ASP A 1 97 ? 1.903 -4.720 18.410 1.00 48.94 97 ASP A CA 1
ATOM 773 C C . ASP A 1 97 ? 1.354 -5.949 17.675 1.00 48.94 97 ASP A C 1
ATOM 775 O O . ASP A 1 97 ? 0.678 -6.801 18.253 1.00 48.94 97 ASP A O 1
ATOM 779 N N . LEU A 1 98 ? 1.645 -6.044 16.379 1.00 58.50 98 LEU A N 1
ATOM 780 C CA . LEU A 1 98 ? 1.284 -7.200 15.554 1.00 58.50 98 LEU A CA 1
ATOM 781 C C . LEU A 1 98 ? 2.319 -8.351 15.656 1.00 58.50 98 LEU A C 1
ATOM 783 O O . LEU A 1 98 ? 2.441 -9.172 14.748 1.00 58.50 98 LEU A O 1
ATOM 787 N N . GLY A 1 99 ? 3.122 -8.397 16.722 1.00 42.56 99 GLY A N 1
ATOM 788 C CA . GLY A 1 99 ? 4.238 -9.323 16.935 1.00 42.56 99 GLY A CA 1
ATOM 789 C C . GLY A 1 99 ? 3.883 -10.807 17.126 1.00 42.56 99 GLY A C 1
ATOM 790 O O . GLY A 1 99 ? 2.751 -11.198 17.405 1.00 42.56 99 GLY A O 1
ATOM 791 N N . ALA A 1 100 ? 4.907 -11.660 16.990 1.00 43.34 100 ALA A N 1
ATOM 792 C CA . ALA A 1 100 ? 4.844 -13.128 17.030 1.00 43.34 100 ALA A CA 1
ATOM 793 C C . ALA A 1 100 ? 4.717 -13.746 18.445 1.00 43.34 100 ALA A C 1
ATOM 795 O O . ALA A 1 100 ? 5.092 -14.898 18.650 1.00 43.34 100 ALA A O 1
ATOM 796 N N . GLY A 1 101 ? 4.187 -13.020 19.427 1.00 41.09 101 GLY A N 1
ATOM 797 C CA . GLY A 1 101 ? 4.061 -13.506 20.800 1.00 41.09 101 GLY A CA 1
ATOM 798 C C . GLY A 1 101 ? 2.863 -12.871 21.484 1.00 41.09 101 GLY A C 1
ATOM 799 O O . GLY A 1 101 ? 2.898 -11.692 21.802 1.00 41.09 101 GLY A O 1
ATOM 800 N N . ARG A 1 102 ? 1.808 -13.673 21.688 1.00 40.28 102 ARG A N 1
ATOM 801 C CA . ARG A 1 102 ? 0.499 -13.279 22.244 1.00 40.28 102 ARG A CA 1
ATOM 802 C C . ARG A 1 102 ? -0.156 -12.108 21.508 1.00 40.28 102 ARG A C 1
ATOM 804 O O . ARG A 1 102 ? -0.520 -11.098 22.098 1.00 40.28 102 ARG A O 1
ATOM 811 N N . THR A 1 103 ? -0.372 -12.292 20.210 1.00 42.47 103 THR A N 1
ATOM 812 C CA . THR A 1 103 ? -1.401 -11.545 19.489 1.00 42.47 103 THR A CA 1
ATOM 813 C C . THR A 1 103 ? -2.737 -11.838 20.175 1.00 42.47 103 THR A C 1
ATOM 815 O O . THR A 1 103 ? -3.195 -12.977 20.114 1.00 42.47 103 THR A O 1
ATOM 818 N N . GLN A 1 104 ? -3.362 -10.851 20.825 1.00 43.72 104 GLN A N 1
ATOM 819 C CA . GLN A 1 104 ? -4.822 -10.882 20.918 1.00 43.72 104 GLN A CA 1
ATOM 820 C C . GLN A 1 104 ? -5.287 -10.836 19.471 1.00 43.72 104 GLN A C 1
ATOM 822 O O . GLN A 1 104 ? -5.036 -9.846 18.776 1.00 43.72 104 GLN A O 1
ATOM 827 N N . GLN A 1 105 ? -5.841 -11.935 18.965 1.00 41.41 105 GLN A N 1
ATOM 828 C CA . GLN A 1 105 ? -6.414 -11.914 17.632 1.00 41.41 105 GLN A CA 1
ATOM 829 C C . GLN A 1 105 ? -7.579 -10.949 17.694 1.00 41.41 105 GLN A C 1
ATOM 831 O O . GLN A 1 105 ? -8.617 -11.272 18.255 1.00 41.41 105 GLN A O 1
ATOM 836 N N . VAL A 1 106 ? -7.396 -9.757 17.148 1.00 46.81 106 VAL A N 1
ATOM 837 C CA . VAL A 1 106 ? -8.485 -8.818 16.963 1.00 46.81 106 VAL A CA 1
ATOM 838 C C . VAL A 1 106 ? -9.117 -9.165 15.618 1.00 46.81 106 VAL A C 1
ATOM 840 O O . VAL A 1 106 ? -8.731 -8.658 14.567 1.00 46.81 106 VAL A O 1
ATOM 843 N N . GLY A 1 107 ? -10.034 -10.128 15.647 1.00 41.44 107 GLY A N 1
ATOM 844 C CA . GLY A 1 107 ? -10.831 -10.528 14.498 1.00 41.44 107 GLY A CA 1
ATOM 845 C C . GLY A 1 107 ? -12.061 -9.637 14.374 1.00 41.44 107 GLY A C 1
ATOM 846 O O . GLY A 1 107 ? -12.736 -9.354 15.359 1.00 41.44 107 GLY A O 1
ATOM 847 N N . LEU A 1 108 ? -12.384 -9.208 13.159 1.00 37.41 108 LEU A N 1
ATOM 848 C CA . LEU A 1 108 ? -13.675 -8.602 12.850 1.00 37.41 108 LEU A CA 1
ATOM 849 C C . LEU A 1 108 ? -14.580 -9.701 12.278 1.00 37.41 108 LEU A C 1
ATOM 851 O O . LEU A 1 108 ? -14.341 -10.188 11.176 1.00 37.41 108 LEU A O 1
ATOM 855 N N . ASN A 1 109 ? -15.606 -10.109 13.028 1.00 35.72 109 ASN A N 1
ATOM 856 C CA . ASN A 1 109 ? -16.664 -11.003 12.546 1.00 35.72 109 ASN A CA 1
ATOM 857 C C . ASN A 1 109 ? -17.988 -10.234 12.573 1.00 35.72 109 ASN A C 1
ATOM 859 O O . ASN A 1 109 ? -18.417 -9.802 13.641 1.00 35.72 109 ASN A O 1
ATOM 863 N N . ASN A 1 110 ? -18.626 -10.022 11.418 1.00 32.53 110 ASN A N 1
ATOM 864 C CA . ASN A 1 110 ? -19.880 -9.262 11.306 1.00 32.53 110 ASN A CA 1
ATOM 865 C C . ASN A 1 110 ? -19.844 -7.892 12.020 1.00 32.53 110 ASN A C 1
ATOM 867 O O . ASN A 1 110 ? -20.736 -7.575 12.806 1.00 32.53 110 ASN A O 1
ATOM 871 N N . ASN A 1 111 ? -18.801 -7.086 11.792 1.00 37.25 111 ASN A N 1
ATOM 872 C CA . ASN A 1 111 ? -18.607 -5.783 12.452 1.00 37.25 111 ASN A CA 1
ATOM 873 C C . ASN A 1 111 ? -18.519 -5.828 13.990 1.00 37.25 111 ASN A C 1
ATOM 875 O O . ASN A 1 111 ? -18.711 -4.810 14.653 1.00 37.25 111 ASN A O 1
ATOM 879 N N . ARG A 1 112 ? -18.204 -6.988 14.574 1.00 33.31 112 ARG A N 1
ATOM 880 C CA . ARG A 1 112 ? -17.931 -7.131 16.006 1.00 33.31 112 ARG A CA 1
ATOM 881 C C . ARG A 1 112 ? -16.486 -7.531 16.238 1.00 33.31 112 ARG A C 1
ATOM 883 O O . ARG A 1 112 ? -15.959 -8.404 15.547 1.00 33.31 112 ARG A O 1
ATOM 890 N N . TRP A 1 113 ? -15.885 -6.897 17.239 1.00 48.31 113 TRP A N 1
ATOM 891 C CA . TRP A 1 113 ? -14.584 -7.280 17.762 1.00 48.31 113 TRP A CA 1
ATOM 892 C C . TRP A 1 113 ? -14.692 -8.662 18.402 1.00 48.31 113 TRP A C 1
ATOM 894 O O . TRP A 1 113 ? -15.445 -8.864 19.353 1.00 48.31 113 TRP A O 1
ATOM 904 N N . VAL A 1 114 ? -13.947 -9.611 17.858 1.00 45.38 114 VAL A N 1
ATOM 905 C CA . VAL A 1 114 ? -13.696 -10.909 18.467 1.00 45.38 114 VAL A CA 1
ATOM 906 C C . VAL A 1 114 ? -12.253 -10.871 18.924 1.00 45.38 114 VAL A C 1
ATOM 908 O O . VAL A 1 114 ? -11.357 -10.765 18.095 1.00 45.38 114 VAL A O 1
ATOM 911 N N . THR A 1 115 ? -12.040 -10.912 20.232 1.00 44.44 115 THR A N 1
ATOM 912 C CA . THR A 1 115 ? -10.732 -11.174 20.830 1.00 44.44 115 THR A CA 1
ATOM 913 C C . THR A 1 115 ? -10.625 -12.672 21.093 1.00 44.44 115 THR A C 1
ATOM 915 O O . THR A 1 115 ? -11.442 -13.201 21.851 1.00 44.44 115 THR A O 1
ATOM 918 N N . GLN A 1 116 ? -9.657 -13.347 20.470 1.00 44.41 116 GLN A N 1
ATOM 919 C CA . GLN A 1 116 ? -9.161 -14.656 20.919 1.00 44.41 116 GLN A CA 1
ATOM 920 C C . GLN A 1 116 ? -7.788 -14.497 21.561 1.00 44.41 116 GLN A C 1
ATOM 922 O O . GLN A 1 116 ? -6.956 -13.750 20.989 1.00 44.41 116 GLN A O 1
#

Sequence (116 aa):
MSWRLNLWARPADGEHAYRILQLLISPDRTYPHLLDAHPPFQIDGNFGSTAGITEILLQRWAGSVFLLPA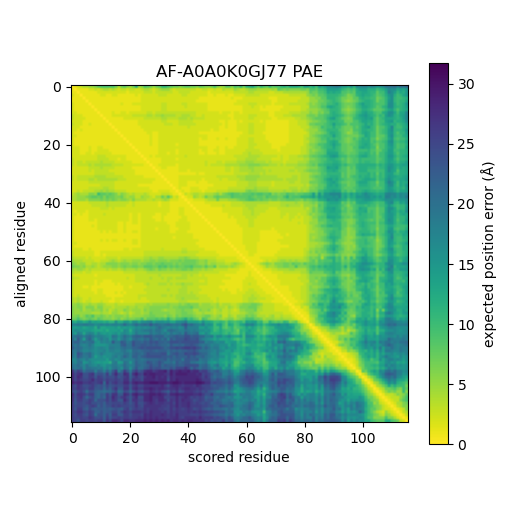LPKAWRRGSVRGGRYQLSYAGQTLDLDLGAGRTQQVGLNNNRWVTQ

Organism: Xanthomonas oryzae pv. oryzae (strain PXO99A) (NCBI:txid360094)

pLDDT: mean 76.82, std 22.98, range [32.53, 98.25]

Foldseek 3Di:
DLVQLQVCLQQQAQVSNVVVLVVCQDVVAAPPVGFGPPPPGDNCSVVSSVVSVCSCAWDDDPLDIDGNSNPDPVCVDDADADDFDWRDDPNDTDTDGSHPPDDQPQDQDVNDTDGD